Protein AF-A0A835FU14-F1 (afdb_monomer_lite)

pLDDT: mean 91.54, std 7.43, range [63.16, 97.69]

Secondary structure (DSSP, 8-state):
-HHHHHHHHHHHHHHTS-----PPPPSSS---B-SS-----SS-PBPPGGG--GGGG-----TTSPP---STTS------S--

Foldseek 3Di:
DVVVVVVVVVVVVVVPPDDDDDDDDDPDPDFQFDPPDPDDDDPGHGDDPVPDDPVSVDDPQPPVDDDDLPDPVSDDDDDDDSD

Radius of gyration: 23.0 Å; chains: 1; bounding box: 28×46×60 Å

Organism: NCBI:txid1010633

Sequence (83 aa):
MATSYFLLSVLLALVFSQAIASDPSPLQDFCVADKDSPVKVNGFVCKDPMHVTADDFFKAAKLDEPRNTKGKLGSNVTLINVM

Structure (mmCIF, N/CA/C/O backbone):
data_AF-A0A835FU14-F1
#
_entry.id   AF-A0A835FU14-F1
#
loop_
_atom_site.group_PDB
_atom_site.id
_atom_site.type_symbol
_atom_site.label_atom_id
_atom_site.label_alt_id
_atom_site.label_comp_id
_atom_site.label_asym_id
_atom_site.label_entity_id
_atom_site.label_seq_id
_atom_site.pdbx_PDB_ins_code
_atom_site.Cartn_x
_atom_site.Cartn_y
_atom_site.Cartn_z
_atom_site.occupancy
_atom_site.B_iso_or_equiv
_atom_site.auth_seq_id
_atom_site.auth_comp_id
_atom_site.auth_asym_id
_atom_site.auth_atom_id
_atom_site.pdbx_PDB_model_num
ATOM 1 N N . MET A 1 1 ? -19.443 25.410 44.456 1.00 63.16 1 MET A N 1
ATOM 2 C CA . MET A 1 1 ? -18.379 25.938 43.571 1.00 63.16 1 MET A CA 1
ATOM 3 C C . MET A 1 1 ? -17.317 24.875 43.300 1.00 63.16 1 MET A C 1
ATOM 5 O O . MET A 1 1 ? -17.260 24.416 42.172 1.00 63.16 1 MET A O 1
ATOM 9 N N . ALA A 1 2 ? -16.569 24.385 44.298 1.00 68.94 2 ALA A N 1
ATOM 10 C CA . ALA A 1 2 ? -15.535 23.348 44.110 1.00 68.94 2 ALA A CA 1
ATOM 11 C C . ALA A 1 2 ? -16.030 22.046 43.438 1.00 68.94 2 ALA A C 1
ATOM 13 O O . ALA A 1 2 ? -15.388 21.543 42.521 1.00 68.94 2 ALA A O 1
ATOM 14 N N . THR A 1 3 ? -17.208 21.542 43.822 1.00 75.62 3 THR A N 1
ATOM 15 C CA . THR A 1 3 ? -17.800 20.315 43.252 1.00 75.62 3 THR A CA 1
ATOM 16 C C . THR A 1 3 ? -18.146 20.460 41.769 1.00 75.62 3 THR A C 1
ATOM 18 O O . THR A 1 3 ? -17.959 19.532 40.991 1.00 75.62 3 THR A O 1
ATOM 21 N N . SER A 1 4 ? -18.608 21.644 41.360 1.00 80.12 4 SER A N 1
ATOM 22 C CA . SER A 1 4 ? -18.935 21.953 39.965 1.00 80.12 4 SER A CA 1
ATOM 23 C C . SER A 1 4 ? -17.676 22.003 39.095 1.00 80.12 4 SER A C 1
ATOM 25 O O . SER A 1 4 ? -17.690 21.485 37.984 1.00 80.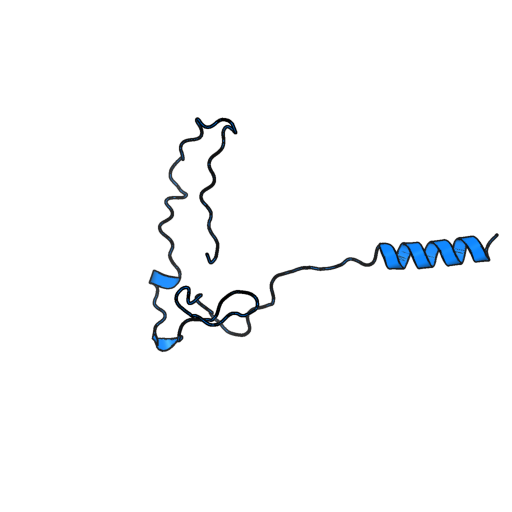12 4 SER A O 1
ATOM 27 N N . TYR A 1 5 ? -16.574 22.559 39.611 1.00 86.12 5 TYR A N 1
ATOM 28 C CA . TYR A 1 5 ? -15.283 22.571 38.911 1.00 86.12 5 TYR A CA 1
ATOM 29 C C . TYR A 1 5 ? -14.663 21.176 38.796 1.00 86.12 5 TYR A C 1
ATOM 31 O O . TYR A 1 5 ? -14.078 20.857 37.766 1.00 86.12 5 TYR A O 1
ATOM 39 N N . PHE A 1 6 ? -14.827 20.335 39.819 1.00 88.06 6 PHE A N 1
ATOM 40 C CA . PHE A 1 6 ? -14.367 18.947 39.788 1.00 88.06 6 PHE A CA 1
ATOM 41 C C . PHE A 1 6 ? -15.154 18.099 38.779 1.00 88.06 6 PHE A C 1
ATOM 43 O O . PHE A 1 6 ? -14.575 17.349 38.002 1.00 88.06 6 PHE A O 1
ATOM 50 N N . LEU A 1 7 ? -16.481 18.249 38.736 1.00 89.06 7 LEU A N 1
ATOM 51 C CA . LEU A 1 7 ? -17.299 17.586 37.717 1.00 89.06 7 LEU A CA 1
ATOM 52 C C . LEU A 1 7 ? -16.910 18.042 36.305 1.00 89.06 7 LEU A C 1
ATOM 54 O O . LEU A 1 7 ? -16.794 17.215 35.403 1.00 89.06 7 LEU A O 1
ATOM 58 N N . LEU A 1 8 ? -16.649 19.342 36.126 1.00 90.94 8 LEU A N 1
ATOM 59 C CA . LEU A 1 8 ? -16.201 19.904 34.854 1.00 90.94 8 LEU A CA 1
ATOM 60 C C . LEU A 1 8 ? -14.841 19.334 34.420 1.00 90.94 8 LEU A C 1
ATOM 62 O O . LEU A 1 8 ? -14.681 18.993 33.252 1.00 90.94 8 LEU A O 1
ATOM 66 N N . SER A 1 9 ? -13.873 19.199 35.334 1.00 87.06 9 SER A N 1
ATOM 67 C CA . SER A 1 9 ? -12.542 18.674 35.001 1.00 87.06 9 SER A CA 1
ATOM 68 C C . SER A 1 9 ? -12.569 17.194 34.612 1.00 87.06 9 SER A C 1
ATOM 70 O O . SER A 1 9 ? -11.879 16.805 33.672 1.00 87.06 9 SER A O 1
ATOM 72 N N . VAL A 1 10 ? -13.401 16.380 35.271 1.00 89.94 10 VAL A N 1
ATOM 73 C CA . VAL A 1 10 ? -13.596 14.961 34.926 1.00 89.94 10 VAL A CA 1
ATOM 74 C C . VAL A 1 10 ? -14.250 14.809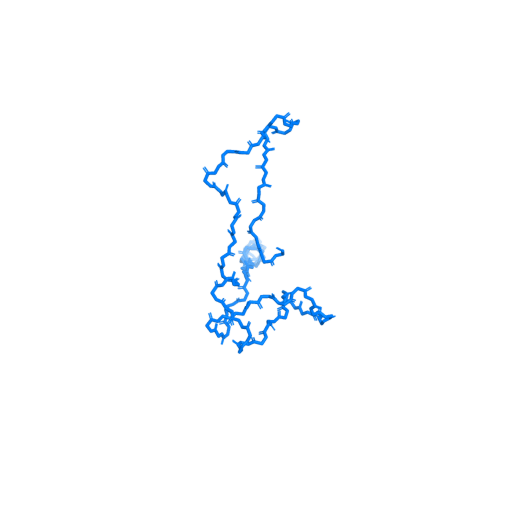 33.551 1.00 89.94 10 VAL A C 1
ATOM 76 O O . VAL A 1 10 ? -13.783 14.020 32.731 1.00 89.94 10 VAL A O 1
ATOM 79 N N . LEU A 1 11 ? -15.295 15.594 33.269 1.00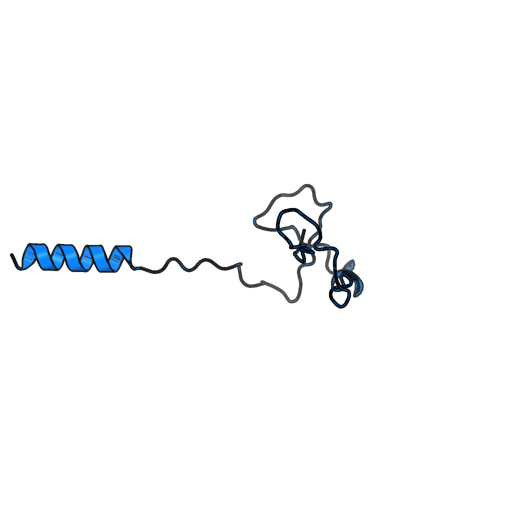 87.50 11 LEU A N 1
ATOM 80 C CA . LEU A 1 11 ? -15.936 15.633 31.950 1.00 87.50 11 LEU A CA 1
ATOM 81 C C . LEU A 1 11 ? -14.941 16.034 30.858 1.00 87.50 11 LEU A C 1
ATOM 83 O O . LEU A 1 11 ? -14.882 15.396 29.811 1.00 87.50 11 LEU A O 1
ATOM 87 N N . LEU A 1 12 ? -14.123 17.051 31.122 1.00 86.75 12 LEU A N 1
ATOM 88 C CA . LEU A 1 12 ? -13.123 17.531 30.179 1.00 86.75 12 LEU A CA 1
ATOM 89 C C . LEU A 1 12 ? -12.054 16.461 29.896 1.00 86.75 12 LEU A C 1
ATOM 91 O O . LEU A 1 12 ? -11.710 16.229 28.741 1.00 86.75 12 LEU A O 1
ATOM 95 N N . ALA A 1 13 ? -11.593 15.745 30.925 1.00 86.50 13 ALA A N 1
ATOM 96 C CA . ALA A 1 13 ? -10.647 14.639 30.775 1.00 86.50 13 ALA A CA 1
ATOM 97 C C . ALA A 1 13 ? -11.213 13.467 29.946 1.00 86.50 13 ALA A C 1
ATOM 99 O O . ALA A 1 13 ? -10.492 12.896 29.131 1.00 86.50 13 ALA A O 1
ATOM 100 N N . LEU A 1 14 ? -12.499 13.134 30.107 1.00 82.88 14 LEU A N 1
ATOM 101 C CA . LEU A 1 14 ? -13.175 12.104 29.306 1.00 82.88 14 LEU A CA 1
ATOM 102 C C . LEU A 1 14 ? -13.307 12.509 27.831 1.00 82.88 14 LEU A C 1
ATOM 104 O O . LEU A 1 14 ? -13.066 11.687 26.951 1.00 82.88 14 LEU A O 1
ATOM 108 N N . VAL A 1 15 ? -13.636 13.775 27.551 1.00 81.81 15 VAL A N 1
ATOM 109 C CA . VAL A 1 15 ? -13.768 14.296 26.176 1.00 81.81 15 VAL A CA 1
ATOM 110 C C . VAL A 1 15 ? -12.414 14.365 25.460 1.00 81.81 15 VAL A C 1
ATOM 112 O O . VAL A 1 15 ? -12.350 14.159 24.252 1.00 81.81 15 VAL A O 1
ATOM 115 N N . PHE A 1 16 ? -11.326 14.605 26.196 1.00 79.38 16 PHE A N 1
ATOM 116 C CA . PHE A 1 16 ? -9.964 14.601 25.654 1.00 79.38 16 PHE A CA 1
ATOM 117 C C . PHE A 1 16 ? -9.293 13.221 25.632 1.00 79.38 16 PHE A C 1
ATOM 119 O O . PHE A 1 16 ? -8.121 13.126 25.256 1.00 79.38 16 PHE A O 1
ATOM 126 N N . SER A 1 17 ? -10.001 12.148 26.004 1.00 75.75 17 SER A N 1
ATOM 127 C CA . SER A 1 17 ? -9.480 10.796 25.802 1.00 75.75 17 SER A CA 1
ATOM 128 C C . SER A 1 17 ? -9.313 10.549 24.300 1.00 75.75 17 SER A C 1
ATOM 130 O O . SER A 1 17 ? -10.249 10.665 23.511 1.00 75.75 17 SER A O 1
ATOM 132 N N . GLN A 1 18 ? -8.072 10.321 23.874 1.00 73.81 18 GLN A N 1
ATOM 133 C CA . GLN A 1 18 ? -7.755 10.257 22.453 1.00 73.81 18 GLN A CA 1
ATOM 134 C C . GLN A 1 18 ? -8.285 8.956 21.856 1.00 73.81 18 GLN A C 1
ATOM 136 O O . GLN A 1 18 ? -7.926 7.866 22.299 1.00 73.81 18 GLN A O 1
ATOM 141 N N . ALA A 1 19 ? -9.116 9.074 20.823 1.00 74.06 19 ALA A N 1
ATOM 142 C CA . ALA A 1 19 ? -9.459 7.953 19.966 1.00 74.06 19 ALA A CA 1
ATOM 143 C C . ALA A 1 19 ? -8.286 7.706 19.008 1.00 74.06 19 ALA A C 1
ATOM 145 O O . ALA A 1 19 ? -8.055 8.485 18.083 1.00 74.06 19 ALA A O 1
ATOM 146 N N . ILE A 1 20 ? -7.521 6.642 19.248 1.00 78.69 20 ILE A N 1
ATOM 147 C CA . ILE A 1 20 ? -6.479 6.196 18.321 1.00 78.69 20 ILE A CA 1
ATOM 148 C C . ILE A 1 20 ? -7.159 5.324 17.269 1.00 78.69 20 ILE A C 1
ATOM 150 O O . ILE A 1 20 ? -7.704 4.270 17.594 1.00 78.69 20 ILE A O 1
ATOM 154 N N . ALA A 1 21 ? -7.141 5.774 16.017 1.00 84.06 21 ALA A N 1
ATOM 155 C CA . ALA A 1 21 ? -7.561 4.982 14.872 1.00 84.06 21 ALA A CA 1
ATOM 156 C C . ALA A 1 21 ? -6.336 4.700 14.001 1.00 84.06 21 ALA A C 1
ATOM 158 O O . ALA A 1 21 ? -5.635 5.620 13.579 1.00 84.06 21 ALA A O 1
ATOM 159 N N . SER A 1 22 ? -6.078 3.423 13.755 1.00 90.12 22 SER A N 1
ATOM 160 C CA . SER A 1 22 ? -5.024 2.949 12.868 1.00 90.12 22 SER A CA 1
ATOM 161 C C . SER A 1 22 ? -5.483 1.675 12.179 1.00 90.12 22 SER A C 1
ATOM 163 O O . SER A 1 22 ? -6.385 0.988 12.670 1.00 90.12 22 SER A O 1
ATOM 165 N N . ASP A 1 23 ? -4.827 1.335 11.076 1.00 92.69 23 ASP A N 1
ATOM 166 C CA . ASP A 1 23 ? -5.017 0.027 10.466 1.00 92.69 23 ASP A CA 1
ATOM 167 C C . ASP A 1 23 ? -4.576 -1.078 11.447 1.00 92.69 23 ASP A C 1
ATOM 169 O O . ASP A 1 23 ? -3.629 -0.874 12.224 1.00 92.69 23 ASP A O 1
ATOM 173 N N . PRO A 1 24 ? -5.258 -2.240 11.463 1.00 92.31 24 PRO A N 1
ATOM 174 C CA . PRO A 1 24 ? -4.846 -3.374 12.280 1.00 92.31 24 PRO A CA 1
ATOM 175 C C . PRO A 1 24 ? -3.421 -3.816 11.941 1.00 92.31 24 PRO A C 1
ATOM 177 O O . PRO A 1 24 ? -3.024 -3.828 10.775 1.00 92.31 24 PRO A O 1
ATOM 180 N N . SER A 1 25 ? -2.655 -4.228 12.953 1.00 95.19 25 SER A N 1
ATOM 181 C CA . SER A 1 25 ? -1.339 -4.826 12.716 1.00 95.19 25 SER A CA 1
ATOM 182 C C . SER A 1 25 ? -1.468 -6.109 11.881 1.00 95.19 25 SER A C 1
ATOM 184 O O . SER A 1 25 ? -2.416 -6.874 12.090 1.00 95.19 25 SER A O 1
ATOM 186 N N . PRO A 1 26 ? -0.530 -6.375 10.954 1.00 95.81 26 PRO A N 1
ATOM 187 C CA . PRO A 1 26 ? -0.548 -7.605 10.173 1.00 95.81 26 PRO A CA 1
ATOM 188 C C . PRO A 1 26 ? -0.348 -8.821 11.086 1.00 95.81 26 PRO A C 1
ATOM 190 O O . PRO A 1 26 ? 0.434 -8.778 12.034 1.00 95.81 26 PRO A O 1
ATOM 193 N N . LEU A 1 27 ? -1.055 -9.915 10.793 1.00 96.75 27 LEU A N 1
ATOM 194 C CA . LEU A 1 27 ? -0.984 -11.165 11.567 1.00 96.75 27 LEU A CA 1
ATOM 195 C C . LEU A 1 27 ? 0.052 -12.167 11.025 1.00 96.75 27 LEU A C 1
ATOM 197 O O . LEU A 1 27 ? 0.251 -13.225 11.613 1.00 96.75 27 LEU A O 1
ATOM 201 N N . GLN A 1 28 ? 0.677 -11.853 9.894 1.00 96.00 28 GLN A N 1
ATOM 202 C CA . GLN A 1 28 ? 1.569 -12.718 9.119 1.00 96.00 28 GLN A CA 1
ATOM 203 C C . GLN A 1 28 ? 2.474 -11.847 8.232 1.00 96.00 28 GLN A C 1
ATOM 205 O O . GLN A 1 28 ? 2.220 -10.647 8.106 1.00 96.00 28 GLN A O 1
ATOM 210 N N . ASP A 1 29 ? 3.486 -12.437 7.592 1.00 96.62 29 ASP A N 1
ATOM 211 C CA . ASP A 1 29 ? 4.493 -11.689 6.819 1.00 96.62 29 ASP A CA 1
ATOM 212 C C . ASP A 1 29 ? 3.889 -10.879 5.661 1.00 96.62 29 ASP A C 1
ATOM 214 O O . ASP A 1 29 ? 4.292 -9.741 5.417 1.00 96.62 29 ASP A O 1
ATOM 218 N N . PHE A 1 30 ? 2.903 -11.442 4.952 1.00 96.81 30 PHE A N 1
ATOM 219 C CA . PHE A 1 30 ? 2.209 -10.754 3.865 1.00 96.81 30 PHE A CA 1
ATOM 220 C C . PHE A 1 30 ? 0.737 -11.167 3.717 1.00 96.81 30 PHE A C 1
ATOM 222 O O . PHE A 1 30 ? 0.318 -12.279 4.033 1.00 96.81 30 PHE A O 1
ATOM 229 N N . CYS A 1 31 ? -0.063 -10.247 3.183 1.00 97.25 31 CYS A N 1
ATOM 230 C CA . CYS A 1 31 ? -1.440 -10.475 2.755 1.00 97.25 31 CYS A CA 1
ATOM 231 C C . CYS A 1 31 ? -1.682 -9.626 1.504 1.00 97.25 31 CYS A C 1
ATOM 233 O O . CYS A 1 31 ? -2.061 -8.458 1.590 1.00 97.25 31 CYS A O 1
ATOM 235 N N . VAL A 1 32 ? -1.391 -10.189 0.330 1.00 97.19 32 VAL A N 1
ATOM 236 C CA . VAL A 1 32 ? -1.689 -9.523 -0.943 1.00 97.19 32 VAL A CA 1
ATOM 237 C C . VAL A 1 32 ? -3.196 -9.564 -1.148 1.00 97.19 32 VAL A C 1
ATOM 239 O O . VAL A 1 32 ? -3.781 -10.643 -1.110 1.00 97.19 32 VAL A O 1
ATOM 242 N N . ALA A 1 33 ? -3.822 -8.410 -1.363 1.00 97.06 33 ALA A N 1
ATOM 243 C CA . ALA A 1 33 ? -5.263 -8.336 -1.564 1.00 97.06 33 ALA A CA 1
ATOM 244 C C . ALA A 1 33 ? -5.711 -9.118 -2.807 1.00 97.06 33 ALA A C 1
ATOM 246 O O . ALA A 1 33 ? -5.213 -8.906 -3.916 1.00 97.06 33 ALA A O 1
ATOM 247 N N . ASP A 1 34 ? -6.693 -9.989 -2.612 1.00 96.88 34 ASP A N 1
ATOM 248 C CA . ASP A 1 34 ? -7.463 -10.626 -3.667 1.00 96.88 34 ASP A CA 1
ATOM 249 C C . ASP A 1 34 ? -8.634 -9.713 -4.051 1.00 96.88 34 ASP A C 1
ATOM 251 O O . ASP A 1 34 ? -9.632 -9.602 -3.334 1.00 96.88 34 ASP A O 1
ATOM 255 N N . LYS A 1 35 ? -8.483 -9.017 -5.181 1.00 93.88 35 LYS A N 1
ATOM 256 C CA . LYS A 1 35 ? -9.482 -8.070 -5.700 1.00 93.88 35 LYS A CA 1
ATOM 257 C C . LYS A 1 35 ? -10.649 -8.756 -6.405 1.00 93.88 35 LYS A C 1
ATOM 259 O O . LYS A 1 35 ? -11.668 -8.108 -6.631 1.00 93.88 35 LYS A O 1
ATOM 264 N N . ASP A 1 36 ? -10.499 -10.037 -6.727 1.00 95.00 36 ASP A N 1
ATOM 265 C CA . ASP A 1 36 ? -11.497 -10.829 -7.441 1.00 95.00 36 ASP A CA 1
ATOM 266 C C . ASP A 1 36 ? -12.366 -11.650 -6.473 1.00 95.00 36 ASP A C 1
ATOM 268 O O . ASP A 1 36 ? -13.382 -12.230 -6.867 1.00 95.00 36 ASP A O 1
ATOM 272 N N . SER A 1 37 ? -12.008 -11.667 -5.183 1.00 95.94 37 SER A N 1
ATOM 273 C CA . SER A 1 37 ? -12.770 -12.354 -4.147 1.00 95.94 37 SER A CA 1
ATOM 274 C C . SER A 1 37 ? -14.179 -11.761 -3.981 1.00 95.94 37 SER A C 1
ATOM 276 O O . SER A 1 37 ? -14.330 -10.555 -3.767 1.00 95.94 37 SER A O 1
ATOM 278 N N . PRO A 1 38 ? -15.244 -12.586 -3.974 1.00 96.50 38 PRO A N 1
ATOM 279 C CA . PRO A 1 38 ? -16.601 -12.120 -3.681 1.00 96.50 38 PRO A CA 1
ATOM 280 C C . PRO A 1 38 ? -16.842 -11.877 -2.179 1.00 96.50 38 PRO A C 1
ATOM 282 O O . PRO A 1 38 ? -17.900 -11.374 -1.788 1.00 96.50 38 PRO A O 1
ATOM 285 N N . VAL A 1 39 ? -15.897 -12.273 -1.321 1.00 97.44 39 VAL A N 1
ATOM 286 C CA . VAL A 1 39 ? -16.016 -12.212 0.138 1.00 97.44 39 VAL A CA 1
ATOM 287 C C . VAL A 1 39 ? -15.673 -10.808 0.641 1.00 97.44 39 VAL A C 1
ATOM 289 O O . VAL A 1 39 ? -14.685 -10.206 0.234 1.00 97.44 39 VAL A O 1
ATOM 292 N N . LYS A 1 40 ? -16.482 -10.289 1.572 1.00 96.00 40 LYS A N 1
ATOM 293 C CA . LYS A 1 40 ? -16.288 -8.965 2.180 1.00 96.00 40 LYS A CA 1
ATOM 294 C C . LYS A 1 40 ? -15.834 -9.099 3.626 1.00 96.00 40 LYS A C 1
ATOM 296 O O . LYS A 1 40 ? -16.499 -9.752 4.427 1.00 96.00 40 LYS A O 1
ATOM 301 N N . VAL A 1 41 ? -14.731 -8.437 3.952 1.00 95.94 41 VAL A N 1
ATOM 302 C CA . VAL A 1 41 ? -14.149 -8.346 5.297 1.00 95.94 41 VAL A CA 1
ATOM 303 C C . VAL A 1 41 ? -13.758 -6.893 5.581 1.00 95.94 41 VAL A C 1
ATOM 305 O O . VAL A 1 41 ? -13.893 -6.032 4.713 1.00 95.94 41 VAL A O 1
ATOM 308 N N . ASN A 1 42 ? -13.280 -6.595 6.790 1.00 94.56 42 ASN A N 1
ATOM 309 C CA . ASN A 1 42 ? -12.636 -5.310 7.049 1.00 94.56 42 ASN A CA 1
ATOM 310 C C . ASN A 1 42 ? -11.293 -5.259 6.295 1.00 94.56 42 ASN A C 1
ATOM 312 O O . ASN A 1 42 ? -10.349 -5.936 6.696 1.00 94.56 42 ASN A O 1
ATOM 316 N N . GLY A 1 43 ? -11.236 -4.512 5.188 1.00 94.56 43 GLY A N 1
ATOM 317 C CA . GLY A 1 43 ? -10.114 -4.520 4.245 1.00 94.56 43 GLY A CA 1
ATOM 318 C C . GLY A 1 43 ? -10.379 -5.427 3.039 1.00 94.56 43 GLY A C 1
ATOM 319 O O . GLY A 1 43 ? -11.428 -5.322 2.405 1.00 94.56 43 GLY A O 1
ATOM 320 N N . PHE A 1 44 ? -9.429 -6.309 2.723 1.00 96.62 44 PHE A N 1
ATOM 321 C CA . PHE A 1 44 ? -9.507 -7.255 1.606 1.00 96.62 44 PHE A CA 1
ATOM 322 C C . PHE A 1 44 ? -9.184 -8.667 2.078 1.00 96.62 44 PHE A C 1
ATOM 324 O O . PHE A 1 44 ? -8.413 -8.857 3.019 1.00 96.62 44 PHE A O 1
ATOM 331 N N . VAL A 1 45 ? -9.754 -9.661 1.402 1.00 97.00 45 VAL A N 1
ATOM 332 C CA . VAL A 1 45 ? -9.310 -11.047 1.563 1.00 97.00 45 VAL A CA 1
ATOM 333 C C . VAL A 1 45 ? -7.913 -11.187 0.959 1.00 97.00 45 VAL A C 1
ATOM 335 O O . VAL A 1 45 ? -7.604 -10.535 -0.035 1.00 97.00 45 VAL A O 1
ATOM 338 N N . CYS A 1 46 ? -7.054 -12.002 1.570 1.00 97.50 46 CYS A N 1
ATOM 339 C CA . CYS A 1 46 ? -5.726 -12.278 1.032 1.00 97.50 46 CYS A CA 1
ATOM 340 C C . CYS A 1 46 ? -5.811 -13.318 -0.094 1.00 97.50 46 CYS A C 1
ATOM 342 O O . CYS A 1 46 ? -6.560 -14.289 0.023 1.00 97.50 46 CYS A O 1
ATOM 344 N N . LYS A 1 47 ? -4.977 -13.178 -1.126 1.00 97.69 47 LYS A N 1
ATOM 345 C CA . LYS A 1 47 ? -4.676 -14.269 -2.059 1.00 97.69 47 LYS A CA 1
ATOM 346 C C . LYS A 1 47 ? -4.083 -15.465 -1.311 1.00 97.69 47 LYS A C 1
ATOM 348 O O . LYS A 1 47 ? -3.473 -15.305 -0.252 1.00 97.69 47 LYS A O 1
ATOM 353 N N . ASP A 1 48 ? -4.208 -16.649 -1.904 1.00 96.94 48 ASP A N 1
ATOM 354 C CA . ASP A 1 48 ? -3.482 -17.835 -1.450 1.00 96.94 48 ASP A CA 1
ATOM 355 C C . ASP A 1 48 ? -1.963 -17.558 -1.471 1.00 96.94 48 ASP A C 1
ATOM 357 O O . ASP A 1 48 ? -1.430 -17.243 -2.541 1.00 96.94 48 ASP A O 1
ATOM 361 N N . PRO A 1 49 ? -1.253 -17.683 -0.331 1.00 96.12 49 PRO A N 1
ATOM 362 C CA . PRO A 1 49 ? 0.183 -17.440 -0.256 1.00 96.12 49 PRO A CA 1
ATOM 363 C C . PRO A 1 49 ? 1.018 -18.260 -1.244 1.00 96.12 49 PRO A C 1
ATOM 365 O O . PRO A 1 49 ? 2.080 -17.798 -1.651 1.00 96.12 49 PRO A O 1
ATOM 368 N N . MET A 1 50 ? 0.548 -19.442 -1.665 1.00 97.00 50 MET A N 1
ATOM 369 C CA . MET A 1 50 ? 1.237 -20.273 -2.664 1.00 97.00 50 MET A CA 1
ATOM 370 C C . MET A 1 50 ? 1.161 -19.705 -4.088 1.00 97.00 50 MET A C 1
ATOM 372 O O . MET A 1 50 ? 1.942 -20.105 -4.948 1.00 97.00 50 MET A O 1
ATOM 376 N N . HIS A 1 51 ? 0.235 -18.778 -4.336 1.00 96.75 51 HIS A N 1
ATOM 377 C CA . HIS A 1 51 ? 0.029 -18.121 -5.625 1.00 96.75 51 HIS A CA 1
ATOM 378 C C . HIS A 1 51 ? 0.538 -16.672 -5.645 1.00 96.75 51 HIS A C 1
ATOM 380 O O . HIS A 1 51 ? 0.411 -15.997 -6.666 1.00 96.75 51 HIS A O 1
ATOM 386 N N . VAL A 1 52 ? 1.105 -16.184 -4.537 1.00 97.62 52 VAL A N 1
ATOM 387 C CA . VAL A 1 52 ? 1.717 -14.854 -4.461 1.00 97.62 52 VAL A CA 1
ATOM 388 C C . VAL A 1 52 ? 3.109 -14.882 -5.089 1.00 97.62 52 VAL A C 1
ATOM 390 O O . VAL A 1 52 ? 3.924 -15.762 -4.816 1.00 97.62 52 VAL A O 1
ATOM 393 N N . THR A 1 53 ? 3.392 -13.882 -5.917 1.00 97.06 53 THR A N 1
ATOM 394 C CA . THR A 1 53 ? 4.658 -13.721 -6.640 1.00 97.06 53 THR A CA 1
ATOM 395 C C . THR A 1 53 ? 5.311 -12.374 -6.327 1.00 97.06 53 THR A C 1
ATOM 397 O O . THR A 1 53 ? 4.714 -11.507 -5.692 1.00 97.06 53 THR A O 1
ATOM 400 N N . ALA A 1 54 ? 6.550 -12.164 -6.782 1.00 96.06 54 ALA A N 1
ATOM 401 C CA . ALA A 1 54 ? 7.241 -10.883 -6.604 1.00 96.06 54 ALA A CA 1
ATOM 402 C C . ALA A 1 54 ? 6.501 -9.708 -7.274 1.00 96.06 54 ALA A C 1
ATOM 404 O O . ALA A 1 54 ? 6.522 -8.590 -6.757 1.00 96.06 54 ALA A O 1
ATOM 405 N N . ASP A 1 55 ? 5.805 -9.972 -8.382 1.00 95.06 55 ASP A N 1
ATOM 406 C CA . ASP A 1 55 ? 5.066 -8.955 -9.129 1.00 95.06 55 ASP A CA 1
ATOM 407 C C . ASP A 1 55 ? 3.866 -8.410 -8.340 1.00 95.06 55 ASP A C 1
ATOM 409 O O . ASP A 1 55 ? 3.478 -7.260 -8.527 1.00 95.06 55 ASP A O 1
ATOM 413 N N . ASP A 1 56 ? 3.324 -9.177 -7.388 1.00 95.50 56 ASP A N 1
ATOM 414 C CA . ASP A 1 56 ? 2.230 -8.724 -6.521 1.00 95.50 56 ASP A CA 1
ATOM 415 C C . ASP A 1 56 ? 2.645 -7.604 -5.549 1.00 95.50 56 ASP A C 1
ATOM 417 O O . ASP A 1 56 ? 1.793 -6.878 -5.032 1.00 95.50 56 ASP A O 1
ATOM 421 N N . PHE A 1 57 ? 3.948 -7.435 -5.311 1.00 93.69 57 PHE A N 1
ATOM 422 C CA . PHE A 1 57 ? 4.497 -6.380 -4.454 1.00 93.69 57 PHE A CA 1
ATOM 423 C C . PHE A 1 57 ? 4.980 -5.160 -5.245 1.00 93.69 57 PHE A C 1
ATOM 425 O O . PHE A 1 57 ? 5.395 -4.162 -4.649 1.00 93.69 57 PHE A O 1
ATOM 432 N N . PHE A 1 58 ? 4.929 -5.208 -6.578 1.00 91.31 58 PHE A N 1
ATOM 433 C CA . PHE A 1 58 ? 5.443 -4.152 -7.436 1.00 91.31 58 PHE A CA 1
ATOM 434 C C . PHE A 1 58 ? 4.329 -3.489 -8.249 1.00 91.31 58 PHE A C 1
ATOM 436 O O . PHE A 1 58 ? 3.646 -4.112 -9.056 1.00 91.31 58 PHE A O 1
ATOM 443 N N . LYS A 1 59 ? 4.177 -2.169 -8.092 1.00 89.94 59 LYS A N 1
ATOM 444 C CA . LYS A 1 59 ? 3.283 -1.353 -8.925 1.00 89.94 59 LYS A CA 1
ATOM 445 C C . LYS A 1 59 ? 4.113 -0.393 -9.768 1.00 89.94 59 LYS A C 1
ATOM 447 O O . LYS A 1 59 ? 4.654 0.581 -9.248 1.00 89.94 59 LYS A O 1
ATOM 452 N N . ALA A 1 60 ? 4.154 -0.622 -11.081 1.00 91.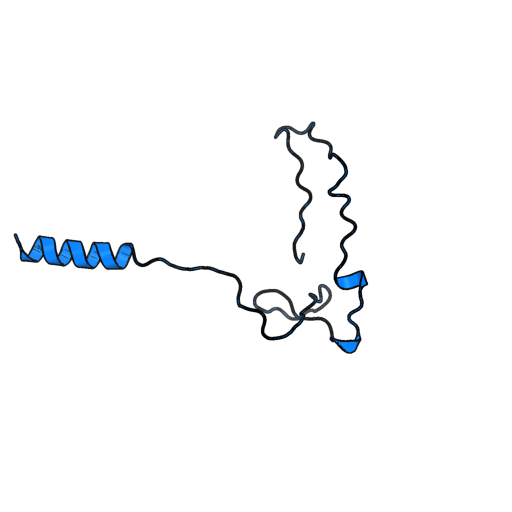69 60 ALA A N 1
ATOM 453 C CA . ALA A 1 60 ? 4.812 0.254 -12.055 1.00 91.69 60 ALA A CA 1
ATOM 454 C C . ALA A 1 60 ? 4.023 1.563 -12.275 1.00 91.69 60 ALA A C 1
ATOM 456 O O . ALA A 1 60 ? 3.475 1.824 -13.344 1.00 91.69 60 ALA A O 1
ATOM 457 N N . ALA A 1 61 ? 3.923 2.390 -11.235 1.00 91.81 61 ALA A N 1
ATOM 458 C CA . ALA A 1 61 ? 3.090 3.589 -11.234 1.00 91.81 61 ALA A CA 1
ATOM 459 C C . ALA A 1 61 ? 3.746 4.831 -11.862 1.00 91.81 61 ALA A C 1
ATOM 461 O O . ALA A 1 61 ? 3.071 5.857 -11.964 1.00 91.81 61 ALA A O 1
ATOM 462 N N . LYS A 1 62 ? 5.019 4.742 -12.283 1.00 94.19 62 LYS A N 1
ATOM 463 C CA . LYS A 1 62 ? 5.787 5.853 -12.883 1.00 94.19 62 LYS A CA 1
ATOM 464 C C . LYS A 1 62 ? 5.761 7.116 -12.011 1.00 94.19 62 LYS A C 1
ATOM 466 O O . LYS A 1 62 ? 5.463 8.210 -12.481 1.00 94.19 62 LYS A O 1
ATOM 471 N N . LEU A 1 63 ? 5.979 6.947 -10.705 1.00 94.31 63 LEU A N 1
ATOM 472 C CA . LEU A 1 63 ? 5.931 8.052 -9.731 1.00 94.31 63 LEU A CA 1
ATOM 473 C C . LEU A 1 63 ? 7.128 9.005 -9.847 1.00 94.31 63 LEU A C 1
ATOM 475 O O . LEU A 1 63 ? 7.112 10.091 -9.280 1.00 94.31 63 LEU A O 1
ATOM 479 N N . ASP A 1 64 ? 8.152 8.584 -10.575 1.00 94.75 64 ASP A N 1
ATOM 480 C CA . ASP A 1 64 ? 9.316 9.356 -10.982 1.00 94.75 64 ASP A CA 1
ATOM 481 C C . ASP A 1 64 ? 9.030 10.302 -12.164 1.00 94.75 64 ASP A C 1
ATOM 483 O O . ASP A 1 64 ? 9.806 11.223 -12.417 1.00 94.75 64 ASP A O 1
ATOM 487 N N . GLU A 1 65 ? 7.908 10.123 -12.870 1.00 95.75 65 GLU A N 1
ATOM 488 C CA . GLU A 1 65 ? 7.525 10.945 -14.019 1.00 95.75 65 GLU A CA 1
ATOM 489 C C . GLU A 1 65 ? 6.523 12.051 -13.618 1.00 95.75 65 GLU A C 1
ATOM 491 O O . GLU A 1 65 ? 5.555 11.800 -12.890 1.00 95.75 65 GLU A O 1
ATOM 496 N N . PRO A 1 66 ? 6.673 13.292 -14.126 1.00 94.44 66 PRO A N 1
ATOM 497 C CA . PRO A 1 66 ? 5.722 14.362 -13.850 1.00 94.44 66 PRO A CA 1
ATOM 498 C C . PRO A 1 66 ? 4.365 14.099 -14.513 1.00 94.44 66 PRO A C 1
ATOM 500 O O . PRO A 1 66 ? 4.268 13.657 -15.661 1.00 94.44 66 PRO A O 1
ATOM 503 N N . ARG A 1 67 ? 3.286 14.452 -13.809 1.00 95.88 67 ARG A N 1
ATOM 504 C CA . ARG A 1 67 ? 1.911 14.299 -14.298 1.00 95.88 67 ARG A CA 1
ATOM 505 C C . ARG A 1 67 ? 1.307 15.630 -14.748 1.00 95.88 67 ARG A C 1
ATOM 507 O O . ARG A 1 67 ? 1.685 16.696 -14.277 1.00 95.88 67 ARG A O 1
ATOM 514 N N . ASN A 1 68 ? 0.341 15.574 -15.668 1.00 96.06 68 ASN A N 1
ATOM 515 C CA . ASN A 1 68 ? -0.341 16.761 -16.182 1.00 96.06 68 ASN A CA 1
ATOM 516 C C . ASN A 1 68 ? -1.197 17.438 -15.098 1.00 96.06 68 ASN A C 1
ATOM 518 O O . ASN A 1 68 ? -2.234 16.904 -14.706 1.00 96.06 68 ASN A O 1
ATOM 522 N N . THR A 1 69 ? -0.796 18.639 -14.688 1.00 97.00 69 THR A N 1
ATOM 523 C CA . THR A 1 69 ? -1.461 19.465 -13.672 1.00 97.00 69 THR A CA 1
ATOM 524 C C . THR A 1 69 ? -2.323 20.594 -14.248 1.00 97.00 69 THR A C 1
ATOM 526 O O . THR A 1 69 ? -2.832 21.411 -13.491 1.00 97.00 69 THR A O 1
ATOM 529 N N . LYS A 1 70 ? -2.568 20.647 -15.568 1.00 97.12 70 LYS A N 1
ATOM 530 C CA . LYS A 1 70 ? -3.350 21.717 -16.236 1.00 97.12 70 LYS A CA 1
ATOM 531 C C . LYS A 1 70 ? -4.867 21.703 -15.940 1.00 97.12 70 LYS A C 1
ATOM 533 O O . LYS A 1 70 ? -5.644 22.310 -16.671 1.00 97.12 70 LYS A O 1
ATOM 538 N N . GLY A 1 71 ? -5.311 20.986 -14.909 1.00 94.31 71 GLY A N 1
ATOM 539 C CA . GLY A 1 71 ? -6.708 20.961 -14.472 1.00 94.31 71 GLY A CA 1
ATOM 540 C C . GLY A 1 71 ? -7.079 22.175 -13.615 1.00 94.31 71 GLY A C 1
ATOM 541 O O . GLY A 1 71 ? -6.215 22.905 -13.140 1.00 94.31 71 GLY A O 1
ATOM 542 N N . LYS A 1 72 ? -8.378 22.357 -13.345 1.00 96.69 72 LYS A N 1
ATOM 543 C CA . LYS A 1 72 ? -8.916 23.464 -12.525 1.00 96.69 72 LYS A CA 1
ATOM 544 C C . LYS A 1 72 ? -8.266 23.580 -11.138 1.00 96.69 72 LYS A C 1
ATOM 546 O O . LYS A 1 72 ? -8.161 24.676 -10.603 1.00 96.69 72 LYS A O 1
ATOM 551 N N . LEU A 1 73 ? -7.862 22.448 -10.563 1.00 97.06 73 LEU A N 1
ATOM 552 C CA . LEU A 1 73 ? -7.232 22.377 -9.243 1.00 97.06 73 LEU A CA 1
ATOM 553 C C . LEU A 1 73 ? -5.710 22.578 -9.281 1.00 97.06 73 LEU A C 1
ATOM 555 O O . LEU A 1 73 ? -5.097 22.682 -8.226 1.00 97.06 73 LEU A O 1
ATOM 559 N N . GLY A 1 74 ? -5.088 22.593 -10.465 1.00 96.69 74 GLY A N 1
ATOM 560 C CA . GLY A 1 74 ? -3.632 22.696 -10.587 1.00 96.69 74 GLY A CA 1
ATOM 561 C C . GLY A 1 74 ? -2.865 21.464 -10.089 1.00 96.69 74 GLY A C 1
ATOM 562 O O . GLY A 1 74 ? -1.656 21.537 -9.896 1.00 96.69 74 GLY A O 1
ATOM 563 N N . SER A 1 75 ? -3.544 20.338 -9.850 1.00 96.38 75 SER A N 1
ATOM 564 C CA . SER A 1 75 ? -2.959 19.121 -9.282 1.00 96.38 75 SER A CA 1
ATOM 565 C C . SER A 1 75 ? -3.412 17.868 -10.028 1.00 96.38 75 SER A C 1
ATOM 567 O O . SER A 1 75 ? -4.437 17.859 -10.717 1.00 96.38 75 SER A O 1
ATOM 569 N N . ASN A 1 76 ? -2.619 16.804 -9.908 1.00 96.06 76 ASN A N 1
ATOM 570 C CA . ASN A 1 76 ? -2.940 15.486 -10.436 1.00 96.06 76 ASN A CA 1
ATOM 571 C C . ASN A 1 76 ? -2.387 14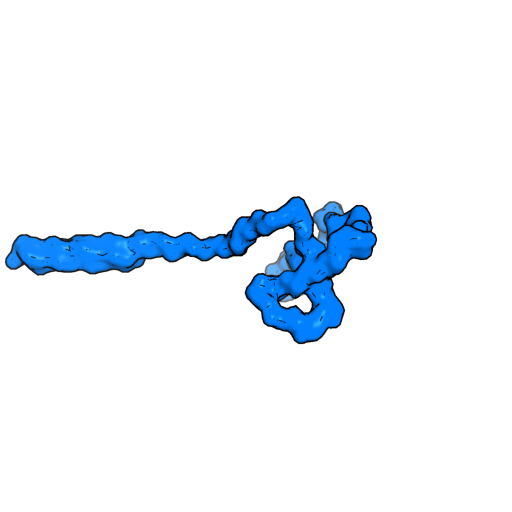.421 -9.489 1.00 96.06 76 ASN A C 1
ATOM 573 O O . ASN A 1 76 ? -1.190 14.409 -9.207 1.00 96.06 76 ASN A O 1
ATOM 577 N N . VAL A 1 77 ? -3.269 13.570 -8.973 1.00 94.06 77 VAL A N 1
ATOM 578 C CA . VAL A 1 77 ? -2.940 12.576 -7.950 1.00 94.06 77 VAL A CA 1
ATOM 579 C C . VAL A 1 77 ? -2.942 11.192 -8.583 1.00 94.06 77 VAL A C 1
ATOM 581 O O . VAL A 1 77 ? -3.969 10.730 -9.079 1.00 94.06 77 VAL A O 1
ATOM 584 N N . THR A 1 78 ? -1.803 10.508 -8.515 1.00 95.00 78 THR A N 1
ATOM 585 C CA . THR A 1 78 ? -1.716 9.075 -8.812 1.00 95.00 78 THR A CA 1
ATOM 586 C C . THR A 1 78 ? -1.910 8.308 -7.505 1.00 95.00 78 THR A C 1
ATOM 588 O O . THR A 1 78 ? -1.038 8.333 -6.640 1.00 95.00 78 THR A O 1
ATOM 591 N N . LEU A 1 79 ? -3.059 7.649 -7.336 1.00 94.19 79 LEU A N 1
ATOM 592 C CA . LEU A 1 79 ? -3.365 6.902 -6.113 1.00 94.19 79 LEU A CA 1
ATOM 593 C C . LEU A 1 79 ? -2.583 5.581 -6.045 1.00 94.19 79 LEU A C 1
ATOM 595 O O . LEU A 1 79 ? -2.674 4.728 -6.935 1.00 94.19 79 LEU A O 1
ATOM 599 N N . ILE A 1 80 ? -1.851 5.406 -4.943 1.00 93.62 80 ILE A N 1
ATOM 600 C CA . ILE A 1 80 ? -1.143 4.175 -4.587 1.00 93.62 80 ILE A CA 1
ATOM 601 C C . ILE A 1 80 ? -1.707 3.685 -3.265 1.00 93.62 80 ILE A C 1
ATOM 603 O O . ILE A 1 80 ? -1.409 4.212 -2.200 1.00 93.62 80 ILE A O 1
ATOM 607 N N . ASN A 1 81 ? -2.583 2.702 -3.365 1.00 91.88 81 ASN A N 1
ATOM 608 C CA . ASN A 1 81 ? -3.197 2.012 -2.250 1.00 91.88 81 ASN A CA 1
ATOM 609 C C . ASN A 1 81 ? -3.445 0.557 -2.672 1.00 91.88 81 ASN A C 1
ATOM 611 O O . ASN A 1 81 ? -3.053 0.140 -3.764 1.00 91.88 81 ASN A O 1
ATOM 615 N N . VAL A 1 82 ? -4.091 -0.201 -1.791 1.00 90.38 82 VAL A N 1
ATOM 616 C CA . VAL A 1 82 ? -4.423 -1.611 -2.022 1.00 90.38 82 VAL A CA 1
ATOM 617 C C . VAL A 1 82 ? -5.482 -1.788 -3.127 1.00 90.38 82 VAL A C 1
ATOM 619 O O . VAL A 1 82 ? -5.551 -2.862 -3.716 1.00 90.38 82 VAL A O 1
ATOM 622 N N . MET A 1 83 ? -6.264 -0.746 -3.457 1.00 75.62 83 MET A N 1
ATOM 623 C CA . MET A 1 83 ? -7.322 -0.772 -4.484 1.00 75.62 83 MET A CA 1
ATOM 624 C C . MET A 1 83 ? -6.798 -0.824 -5.920 1.00 75.62 83 MET A C 1
ATOM 626 O O . MET A 1 83 ? -5.629 -0.475 -6.207 1.00 75.62 83 MET A O 1
#

InterPro domains:
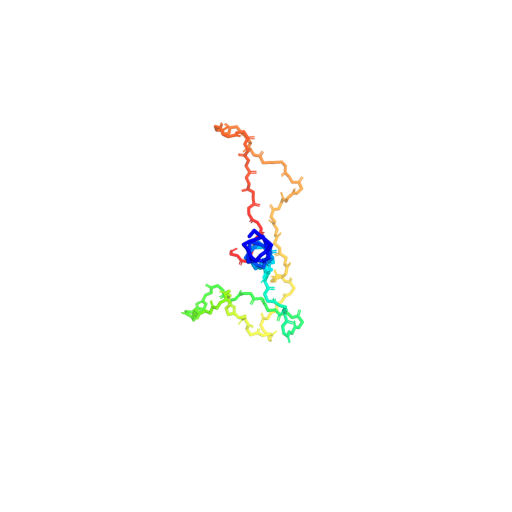  IPR011051 RmlC-like cupin domain superfamily [SSF51182] (23-82)
  IPR014710 RmlC-like jelly roll fold [G3DSA:2.60.120.10] (22-83)